Protein AF-A0A0F9DYA7-F1 (afdb_monomer_lite)

Radius of gyration: 13.66 Å; chains: 1; bounding box: 31×36×36 Å

Sequence (109 aa):
MTDLNQSTPERLEGFRVTLEAAQIEKLLRQGYGSHIETVRCKIKMGRKYANVDVGSSGKYMVELATSRIYGIKGYGVIHRSHYYGTLNTIGVYDWSGYTATPRKEAPTP

Structure (mmCIF, N/CA/C/O backbone):
data_AF-A0A0F9DYA7-F1
#
_entry.id   AF-A0A0F9DYA7-F1
#
loop_
_atom_site.group_PDB
_atom_site.id
_atom_site.type_symbol
_atom_site.label_atom_id
_atom_site.label_alt_id
_atom_site.label_comp_id
_atom_site.label_asym_id
_atom_site.label_entity_id
_atom_site.label_seq_id
_atom_site.pdbx_PDB_ins_code
_atom_site.Cartn_x
_atom_site.Cartn_y
_atom_site.Cartn_z
_atom_site.occupancy
_atom_site.B_iso_or_equiv
_atom_site.auth_seq_id
_atom_site.auth_comp_id
_atom_site.auth_asym_id
_atom_site.auth_atom_id
_atom_site.pdbx_PDB_model_num
ATOM 1 N N . MET A 1 1 ? 5.451 -22.390 5.661 1.00 37.97 1 MET A N 1
ATOM 2 C CA . MET A 1 1 ? 5.187 -22.438 7.113 1.00 37.97 1 MET A CA 1
ATOM 3 C C . MET A 1 1 ? 5.344 -21.010 7.610 1.00 37.97 1 MET A C 1
ATOM 5 O O . MET A 1 1 ? 6.464 -20.574 7.803 1.00 37.97 1 MET A O 1
ATOM 9 N N . THR A 1 2 ? 4.268 -20.220 7.604 1.00 47.44 2 THR A N 1
ATOM 10 C CA . THR A 1 2 ? 4.347 -18.780 7.904 1.00 47.44 2 THR A CA 1
ATOM 11 C C . THR A 1 2 ? 4.100 -18.593 9.390 1.00 47.44 2 THR A C 1
ATOM 13 O O . THR A 1 2 ? 3.007 -18.892 9.870 1.00 47.44 2 THR A O 1
ATOM 16 N N . ASP A 1 3 ? 5.128 -18.157 10.112 1.00 47.50 3 ASP A N 1
ATOM 17 C CA . ASP A 1 3 ? 5.099 -17.952 11.555 1.00 47.50 3 ASP A CA 1
ATOM 18 C C . ASP A 1 3 ? 3.933 -17.055 11.988 1.00 47.50 3 ASP A C 1
ATOM 20 O O . ASP A 1 3 ? 3.880 -15.852 11.720 1.00 47.50 3 ASP A O 1
ATOM 24 N N . LEU A 1 4 ? 3.000 -17.647 12.734 1.00 57.34 4 LEU A N 1
ATOM 25 C CA . LEU A 1 4 ? 1.863 -16.961 13.353 1.00 57.34 4 LEU A CA 1
ATOM 26 C C . LEU A 1 4 ? 2.287 -15.928 14.420 1.00 57.34 4 LEU A C 1
ATOM 28 O O . LEU A 1 4 ? 1.434 -15.198 14.921 1.00 57.34 4 LEU A O 1
ATOM 32 N N . ASN A 1 5 ? 3.586 -15.804 14.720 1.00 63.47 5 ASN A N 1
ATOM 33 C CA . ASN A 1 5 ? 4.111 -15.039 15.853 1.00 63.47 5 ASN A CA 1
ATOM 34 C C . ASN A 1 5 ? 4.779 -13.693 15.502 1.00 63.47 5 ASN A C 1
ATOM 36 O O . ASN A 1 5 ? 5.371 -13.065 16.373 1.00 63.47 5 ASN A O 1
ATOM 40 N N . GLN A 1 6 ? 4.699 -13.234 14.250 1.00 68.81 6 GLN A N 1
ATOM 41 C CA . GLN A 1 6 ? 5.259 -11.929 13.875 1.00 68.81 6 GLN A CA 1
ATOM 42 C C . GLN A 1 6 ? 4.451 -10.763 14.466 1.00 68.81 6 GLN A C 1
ATOM 44 O O . GLN A 1 6 ? 3.220 -10.806 14.554 1.00 68.81 6 GLN A O 1
ATOM 49 N N . SER A 1 7 ? 5.134 -9.689 14.845 1.00 85.44 7 SER A N 1
ATOM 50 C CA . SER A 1 7 ? 4.515 -8.447 15.309 1.00 85.44 7 SER A CA 1
ATOM 51 C C . SER A 1 7 ? 3.896 -7.651 14.145 1.00 85.44 7 SER A C 1
ATOM 53 O O . SER A 1 7 ? 4.252 -7.827 12.978 1.00 85.44 7 SER A O 1
ATOM 55 N N . THR A 1 8 ? 2.945 -6.750 14.429 1.00 87.19 8 THR A N 1
ATOM 56 C CA . THR A 1 8 ? 2.345 -5.879 13.394 1.00 87.19 8 THR A CA 1
ATOM 57 C C . THR A 1 8 ? 3.393 -5.064 12.613 1.00 87.19 8 THR A C 1
ATOM 59 O O . THR A 1 8 ? 3.273 -5.008 11.389 1.00 87.19 8 THR A O 1
ATOM 62 N N . PRO A 1 9 ? 4.427 -4.467 13.247 1.00 91.44 9 PRO A N 1
ATOM 63 C CA . PRO A 1 9 ? 5.502 -3.780 12.525 1.00 91.44 9 PRO A CA 1
ATOM 64 C C . PRO A 1 9 ? 6.274 -4.675 11.547 1.00 91.44 9 PRO A C 1
ATOM 66 O O . PRO A 1 9 ? 6.510 -4.264 10.416 1.00 91.44 9 PRO A O 1
ATOM 69 N N . GLU A 1 10 ? 6.614 -5.906 11.937 1.00 92.56 10 GLU A N 1
ATOM 70 C CA . GLU A 1 10 ? 7.336 -6.846 11.062 1.00 92.56 10 GLU A CA 1
ATOM 71 C C . GLU A 1 10 ? 6.506 -7.223 9.835 1.00 92.56 10 GLU A C 1
ATOM 73 O O . GLU A 1 10 ? 7.002 -7.214 8.710 1.00 92.56 10 GLU A O 1
ATOM 78 N N . ARG A 1 11 ? 5.210 -7.486 10.029 1.00 94.06 11 ARG A N 1
ATOM 79 C CA . ARG A 1 11 ? 4.299 -7.788 8.918 1.00 94.06 11 ARG A CA 1
ATOM 80 C C . ARG A 1 11 ? 4.096 -6.592 7.986 1.00 94.06 11 ARG A C 1
ATOM 82 O O . ARG A 1 11 ? 3.975 -6.773 6.776 1.00 94.06 11 ARG A O 1
ATOM 89 N N . LEU A 1 12 ? 4.049 -5.374 8.532 1.00 96.56 12 LEU A N 1
ATOM 90 C CA . LEU A 1 12 ? 3.995 -4.146 7.734 1.00 96.56 12 LEU A CA 1
ATOM 91 C C . LEU A 1 12 ? 5.250 -3.993 6.876 1.00 96.56 12 LEU A C 1
ATOM 93 O O . LEU A 1 12 ? 5.133 -3.673 5.694 1.00 96.56 12 LEU A O 1
ATOM 97 N N . GLU A 1 13 ? 6.425 -4.260 7.444 1.00 97.06 13 GLU A N 1
ATOM 98 C CA . GLU A 1 13 ? 7.679 -4.229 6.694 1.00 97.06 13 GLU A CA 1
ATOM 99 C C . GLU A 1 13 ? 7.708 -5.312 5.610 1.00 97.06 13 GLU A C 1
ATOM 101 O O . GLU A 1 13 ? 8.032 -5.019 4.460 1.00 97.06 13 GLU A O 1
ATOM 106 N N . GLY A 1 14 ? 7.254 -6.531 5.918 1.00 96.50 14 GLY A N 1
ATOM 107 C CA . GLY A 1 14 ? 7.097 -7.595 4.922 1.00 96.50 14 GLY A CA 1
ATOM 108 C C . GLY A 1 14 ? 6.183 -7.190 3.760 1.00 96.50 14 GLY A C 1
ATOM 109 O O . GLY A 1 14 ? 6.499 -7.440 2.592 1.00 96.50 14 GLY A O 1
ATOM 110 N N . PHE A 1 15 ? 5.081 -6.493 4.051 1.00 98.00 15 PHE A N 1
ATOM 111 C CA . PHE A 1 15 ? 4.211 -5.940 3.016 1.00 98.00 15 PHE A CA 1
ATOM 112 C C . PHE A 1 15 ? 4.902 -4.841 2.197 1.00 98.00 15 PHE A C 1
ATOM 114 O O . PHE A 1 15 ? 4.828 -4.873 0.969 1.00 98.00 15 PHE A O 1
ATOM 121 N N . ARG A 1 16 ? 5.614 -3.908 2.842 1.00 98.19 16 ARG A N 1
ATOM 122 C CA . ARG A 1 16 ? 6.366 -2.840 2.163 1.00 98.19 16 ARG A CA 1
ATOM 123 C C . ARG A 1 16 ? 7.409 -3.406 1.200 1.00 98.19 16 ARG A C 1
ATOM 125 O O . ARG A 1 16 ? 7.452 -2.975 0.051 1.00 98.19 16 ARG A O 1
ATOM 132 N N . VAL A 1 17 ? 8.204 -4.381 1.643 1.00 97.81 17 VAL A N 1
ATOM 133 C CA . VAL A 1 17 ? 9.218 -5.060 0.817 1.00 97.81 17 VAL A CA 1
ATOM 134 C C . VAL A 1 17 ? 8.567 -5.761 -0.374 1.00 97.81 17 VAL A C 1
ATOM 136 O O . VAL A 1 17 ? 9.008 -5.582 -1.506 1.00 97.81 17 VAL A O 1
ATOM 139 N N . THR A 1 18 ? 7.489 -6.515 -0.137 1.00 97.50 18 THR A N 1
ATOM 140 C CA . THR A 1 18 ? 6.759 -7.234 -1.196 1.00 97.50 18 THR A CA 1
ATOM 141 C C . THR A 1 18 ? 6.197 -6.273 -2.245 1.00 97.50 18 THR A C 1
ATOM 143 O O . THR A 1 18 ? 6.308 -6.520 -3.447 1.00 97.50 18 THR A O 1
ATOM 146 N N . LEU A 1 19 ? 5.605 -5.163 -1.797 1.00 97.81 19 LEU A N 1
ATOM 147 C CA . LEU A 1 19 ? 5.068 -4.127 -2.672 1.00 97.81 19 LEU A CA 1
ATOM 148 C C . LEU A 1 19 ? 6.177 -3.464 -3.497 1.00 97.81 19 LEU A C 1
ATOM 150 O O . LEU A 1 19 ? 6.028 -3.336 -4.710 1.00 97.81 19 LEU A O 1
ATOM 154 N N . GLU A 1 20 ? 7.283 -3.074 -2.861 1.00 98.12 20 GLU A N 1
ATOM 155 C CA . GLU A 1 20 ? 8.415 -2.437 -3.538 1.00 98.12 20 GLU A CA 1
ATOM 156 C C . GLU A 1 20 ? 9.018 -3.357 -4.600 1.00 98.12 20 GLU A C 1
ATOM 158 O O . GLU A 1 20 ? 9.184 -2.943 -5.746 1.00 98.12 20 GLU A O 1
ATOM 163 N N . ALA A 1 21 ? 9.271 -4.620 -4.251 1.00 97.56 21 ALA A N 1
ATOM 164 C CA . ALA A 1 21 ? 9.809 -5.609 -5.177 1.00 97.56 21 ALA A CA 1
ATOM 165 C C . ALA A 1 21 ? 8.911 -5.777 -6.412 1.00 97.56 21 ALA A C 1
ATOM 167 O O . ALA A 1 21 ? 9.407 -5.737 -7.536 1.00 97.56 21 ALA A O 1
ATOM 168 N N . ALA A 1 22 ? 7.591 -5.873 -6.225 1.00 97.00 22 ALA A N 1
ATOM 169 C CA . ALA A 1 22 ? 6.643 -5.997 -7.333 1.00 97.00 22 ALA A CA 1
ATOM 170 C C . ALA A 1 22 ? 6.624 -4.756 -8.248 1.00 97.00 22 ALA A C 1
ATOM 172 O O . ALA A 1 22 ? 6.470 -4.879 -9.465 1.00 97.00 22 ALA A O 1
ATOM 173 N N . GLN A 1 23 ? 6.779 -3.551 -7.686 1.00 96.94 23 GLN A N 1
ATOM 174 C CA . GLN A 1 23 ? 6.865 -2.316 -8.475 1.00 96.94 23 GLN A CA 1
ATOM 175 C C . GLN A 1 23 ? 8.182 -2.240 -9.260 1.00 96.94 23 GLN A C 1
ATOM 177 O O . GLN A 1 23 ? 8.171 -1.916 -10.449 1.00 96.94 23 GLN A O 1
ATOM 182 N N . ILE A 1 24 ? 9.304 -2.585 -8.622 1.00 97.12 24 ILE A N 1
ATOM 183 C CA . ILE A 1 24 ? 10.629 -2.630 -9.255 1.00 97.12 24 ILE A CA 1
ATOM 184 C C . ILE A 1 24 ? 10.646 -3.644 -10.397 1.00 97.12 24 ILE A C 1
ATOM 186 O O . ILE A 1 24 ? 11.058 -3.313 -11.508 1.00 97.12 24 ILE A O 1
ATOM 190 N N . GLU A 1 25 ? 10.162 -4.859 -10.149 1.00 96.38 25 GLU A N 1
ATOM 191 C CA . GLU A 1 25 ? 10.112 -5.924 -11.147 1.00 96.38 25 GLU A CA 1
ATOM 192 C C . GLU A 1 25 ? 9.326 -5.490 -12.388 1.00 96.38 25 GLU A C 1
ATOM 194 O O . GLU A 1 25 ? 9.769 -5.698 -13.518 1.00 96.38 25 GLU A O 1
ATOM 199 N N . LYS A 1 26 ? 8.184 -4.823 -12.195 1.00 95.44 26 LYS A N 1
ATOM 200 C CA . LYS A 1 26 ? 7.403 -4.278 -13.304 1.00 95.44 26 LYS A CA 1
ATOM 201 C C . LYS A 1 26 ? 8.174 -3.229 -14.099 1.00 95.44 26 LYS A C 1
ATOM 203 O O . LYS A 1 26 ? 8.172 -3.309 -15.326 1.00 95.44 26 LYS A O 1
ATOM 208 N N . LEU A 1 27 ? 8.827 -2.271 -13.438 1.00 95.62 27 LEU A N 1
ATOM 209 C CA . LEU A 1 27 ? 9.623 -1.257 -14.138 1.00 95.62 27 LEU A CA 1
ATOM 210 C C . LEU A 1 27 ? 10.753 -1.894 -14.947 1.00 95.62 27 LEU A C 1
ATOM 212 O O . LEU A 1 27 ? 10.953 -1.527 -16.103 1.00 95.62 27 LEU A O 1
ATOM 216 N N . LEU A 1 28 ? 11.447 -2.880 -14.374 1.00 96.69 28 LEU A N 1
ATOM 21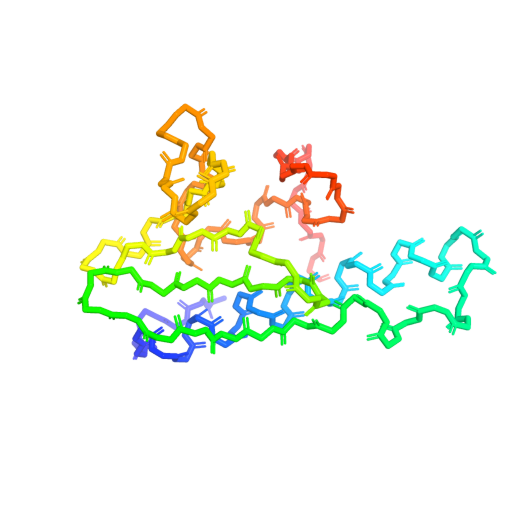7 C CA . LEU A 1 28 ? 12.500 -3.624 -15.063 1.00 96.69 28 LEU A CA 1
ATOM 218 C C . LEU A 1 28 ? 11.964 -4.356 -16.299 1.00 96.69 28 LEU A C 1
ATOM 220 O O . LEU A 1 28 ? 12.524 -4.201 -17.382 1.00 96.69 28 LEU A O 1
ATOM 224 N N . ARG A 1 29 ? 10.841 -5.079 -16.174 1.00 95.62 29 ARG A N 1
ATOM 225 C CA . ARG A 1 29 ? 10.181 -5.764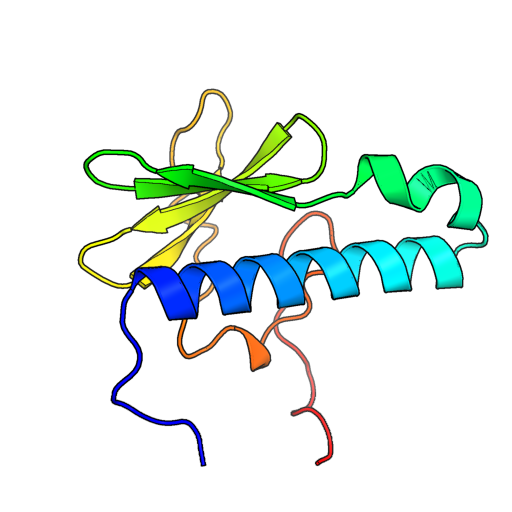 -17.304 1.00 95.62 29 ARG A CA 1
ATOM 226 C C . ARG A 1 29 ? 9.754 -4.805 -18.418 1.00 95.62 29 ARG A C 1
ATOM 228 O O . ARG A 1 29 ? 9.703 -5.200 -19.576 1.00 95.62 29 ARG A O 1
ATOM 235 N N . GLN A 1 30 ? 9.437 -3.560 -18.073 1.00 95.38 30 GLN A N 1
ATOM 236 C CA . GLN A 1 30 ? 9.035 -2.517 -19.018 1.00 95.38 30 GLN A CA 1
ATOM 237 C C . GLN A 1 30 ? 10.219 -1.713 -19.590 1.00 95.38 30 GLN A C 1
ATOM 239 O O . GLN A 1 30 ? 9.999 -0.808 -20.388 1.00 95.38 30 GLN A O 1
ATOM 244 N N . GLY A 1 31 ? 11.463 -2.014 -19.196 1.00 96.62 31 GLY A N 1
ATOM 245 C CA . GLY A 1 31 ? 12.654 -1.285 -19.648 1.00 96.62 31 GLY A CA 1
ATOM 246 C C . GLY A 1 31 ? 12.895 0.056 -18.940 1.00 96.62 31 GLY A C 1
ATOM 247 O O . GLY A 1 31 ? 13.769 0.814 -19.348 1.00 96.62 31 GLY A O 1
ATOM 248 N N . TYR A 1 32 ? 12.175 0.348 -17.852 1.00 96.06 32 TYR A N 1
ATOM 249 C CA . TYR A 1 32 ? 12.274 1.589 -17.068 1.00 96.06 32 TYR A CA 1
ATOM 250 C C . TYR A 1 32 ? 13.169 1.446 -15.827 1.00 96.06 32 TYR A C 1
ATOM 252 O O . TYR A 1 32 ? 12.894 2.032 -14.779 1.00 96.06 32 TYR A O 1
ATOM 260 N N . GLY A 1 33 ? 14.253 0.669 -15.911 1.00 93.81 33 GLY A N 1
ATOM 261 C CA . GLY A 1 33 ? 15.143 0.408 -14.768 1.00 93.81 33 GLY A CA 1
ATOM 262 C C . GLY A 1 33 ? 15.748 1.670 -14.135 1.00 93.81 33 GLY A C 1
ATOM 263 O O . GLY A 1 33 ? 15.955 1.716 -12.926 1.00 93.81 33 GLY A O 1
ATOM 264 N N . SER A 1 34 ? 15.941 2.739 -14.913 1.00 95.88 34 SER A N 1
ATOM 265 C CA . SER A 1 34 ? 16.392 4.047 -14.413 1.00 95.88 34 SER A CA 1
ATOM 266 C C . SER A 1 34 ? 15.401 4.730 -13.455 1.00 95.88 34 SER A C 1
ATOM 268 O O . SER A 1 34 ? 15.784 5.657 -12.747 1.00 95.88 34 SER A O 1
ATOM 270 N N . HIS A 1 35 ? 14.143 4.279 -13.396 1.00 93.50 35 HIS A N 1
ATOM 271 C CA . HIS A 1 35 ? 13.083 4.869 -12.573 1.00 93.50 35 HIS A CA 1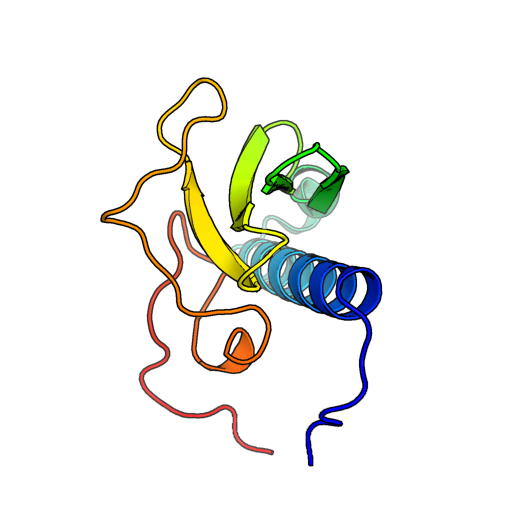
ATOM 272 C C . HIS A 1 35 ? 12.834 4.127 -11.251 1.00 93.50 35 HIS A C 1
ATOM 274 O O . HIS A 1 35 ? 11.897 4.479 -10.535 1.00 93.50 35 HIS A O 1
ATOM 280 N N . ILE A 1 36 ? 13.649 3.131 -10.889 1.00 95.38 36 ILE A N 1
ATOM 281 C CA . ILE A 1 36 ? 13.467 2.318 -9.669 1.00 95.38 36 ILE A CA 1
ATOM 282 C C . ILE A 1 36 ? 13.312 3.169 -8.402 1.00 95.38 36 ILE A C 1
ATOM 284 O O . ILE A 1 36 ? 12.446 2.897 -7.572 1.00 95.38 36 ILE A O 1
ATOM 288 N N . GLU A 1 37 ? 14.083 4.249 -8.274 1.00 94.06 37 GLU A N 1
ATOM 289 C CA . GLU A 1 37 ? 14.009 5.112 -7.090 1.00 94.06 37 GLU A CA 1
ATOM 290 C C . GLU A 1 37 ? 12.646 5.808 -6.931 1.00 94.06 37 GLU A C 1
ATOM 292 O O . GLU A 1 37 ? 12.243 6.156 -5.822 1.00 94.06 37 GLU A O 1
ATOM 297 N N . THR A 1 38 ? 11.875 5.948 -8.015 1.00 94.94 38 THR A N 1
ATOM 298 C CA . THR A 1 38 ? 10.542 6.571 -7.978 1.00 94.94 38 THR A CA 1
ATOM 299 C C . THR A 1 38 ? 9.470 5.682 -7.346 1.00 94.94 38 THR A C 1
ATOM 301 O O . THR A 1 38 ? 8.420 6.193 -6.962 1.00 94.94 38 THR A O 1
ATOM 304 N N . VAL A 1 39 ? 9.724 4.376 -7.198 1.00 95.94 39 VAL A N 1
ATOM 305 C CA . VAL A 1 39 ? 8.768 3.406 -6.632 1.00 95.94 39 VAL A CA 1
ATOM 306 C C . VAL A 1 39 ? 9.178 2.871 -5.260 1.00 95.94 39 VAL A C 1
ATOM 308 O O . VAL A 1 39 ? 8.555 1.940 -4.747 1.00 95.94 39 VAL A O 1
ATOM 311 N N . ARG A 1 40 ? 10.186 3.483 -4.625 1.00 96.69 40 ARG A N 1
ATOM 312 C CA . ARG A 1 40 ? 10.565 3.166 -3.241 1.00 96.69 40 ARG A CA 1
ATOM 313 C C . ARG A 1 40 ? 9.373 3.305 -2.310 1.00 96.69 40 ARG A C 1
ATOM 315 O O . ARG A 1 40 ? 8.660 4.309 -2.340 1.00 96.69 40 ARG A O 1
ATOM 322 N N . CYS A 1 41 ? 9.168 2.303 -1.472 1.00 97.81 41 CYS A N 1
ATOM 323 C CA . CYS A 1 41 ? 8.024 2.231 -0.585 1.00 97.81 41 CYS A CA 1
ATOM 324 C C . CYS A 1 41 ? 8.397 2.687 0.822 1.00 97.81 41 CYS A C 1
ATOM 326 O O . CYS A 1 41 ? 9.446 2.311 1.349 1.00 97.81 41 CYS A O 1
ATOM 328 N N 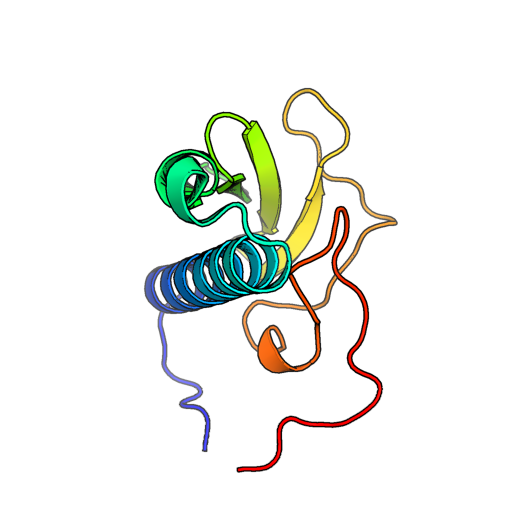. LYS A 1 42 ? 7.516 3.465 1.456 1.00 97.44 42 LYS A N 1
ATOM 329 C CA . LYS A 1 42 ? 7.704 3.981 2.822 1.00 97.44 42 LYS A CA 1
ATOM 330 C C . LYS A 1 42 ? 6.468 3.712 3.664 1.00 97.44 42 LYS A C 1
ATOM 332 O O . LYS A 1 42 ? 5.349 3.842 3.179 1.00 97.44 42 LYS A O 1
ATOM 337 N N . ILE A 1 43 ? 6.673 3.389 4.937 1.00 97.62 43 ILE A N 1
ATOM 338 C CA . ILE A 1 43 ? 5.586 3.255 5.908 1.00 97.62 43 ILE A CA 1
ATOM 339 C C . ILE A 1 43 ? 5.511 4.538 6.735 1.00 97.62 43 ILE A C 1
ATOM 341 O O . ILE A 1 43 ? 6.502 4.975 7.316 1.00 97.62 43 ILE A O 1
ATOM 345 N N . LYS A 1 44 ? 4.319 5.127 6.821 1.00 95.56 44 LYS A N 1
ATOM 346 C CA . LYS A 1 44 ? 3.997 6.229 7.730 1.00 95.56 44 LYS A CA 1
ATOM 347 C C . LYS A 1 44 ? 3.008 5.729 8.770 1.00 95.56 44 LYS A C 1
ATOM 349 O O . LYS A 1 44 ? 1.843 5.472 8.462 1.00 95.56 44 LYS A O 1
ATOM 354 N N . MET A 1 45 ? 3.480 5.583 10.003 1.00 96.19 45 MET A N 1
ATOM 355 C CA . MET A 1 45 ? 2.649 5.130 11.114 1.00 96.19 45 MET A CA 1
ATOM 356 C C . MET A 1 45 ? 1.687 6.235 11.551 1.00 96.19 45 MET A C 1
ATOM 358 O O . MET A 1 45 ? 2.089 7.372 11.785 1.00 96.19 45 MET A O 1
ATOM 362 N N . GLY A 1 46 ? 0.412 5.885 11.683 1.00 93.88 46 GLY A N 1
ATOM 363 C CA . GLY A 1 46 ? -0.614 6.717 12.299 1.00 93.88 46 GLY A CA 1
ATOM 364 C C . GLY A 1 46 ? -1.255 6.005 13.487 1.00 93.88 46 GLY A C 1
ATOM 365 O O . GLY A 1 46 ? -0.912 4.875 13.822 1.00 93.88 46 GLY A O 1
ATOM 366 N N . ARG A 1 47 ? -2.230 6.659 14.126 1.00 94.25 47 ARG A N 1
ATOM 367 C CA . ARG A 1 47 ? -2.896 6.111 15.321 1.00 94.25 47 ARG A CA 1
ATOM 368 C C . ARG A 1 47 ? -3.744 4.871 15.026 1.00 94.25 47 ARG A C 1
ATOM 370 O O . ARG A 1 47 ? -3.720 3.913 15.787 1.00 94.25 47 ARG A O 1
ATOM 377 N N . LYS A 1 48 ? -4.539 4.917 13.952 1.00 94.81 48 LYS A N 1
ATOM 378 C CA . LYS A 1 48 ? -5.451 3.827 13.558 1.00 94.81 48 LYS A CA 1
ATOM 379 C C . LYS A 1 48 ? -4.950 3.054 12.339 1.00 94.81 48 LYS A C 1
ATOM 381 O O . LYS A 1 48 ? -5.169 1.848 12.239 1.00 94.81 48 LYS A O 1
ATOM 386 N N . TYR A 1 49 ? -4.297 3.757 11.422 1.00 96.31 49 TYR A N 1
ATOM 387 C CA . TYR A 1 49 ? -3.828 3.200 10.165 1.00 96.31 49 TYR A CA 1
ATOM 388 C C . TYR A 1 49 ? -2.343 3.486 9.982 1.00 96.31 49 TYR A C 1
ATOM 390 O O . TYR A 1 49 ? -1.878 4.564 10.351 1.00 96.31 49 TYR A O 1
ATOM 398 N N . ALA A 1 50 ? -1.631 2.546 9.370 1.00 97.06 50 ALA A N 1
ATOM 399 C CA . ALA A 1 50 ? -0.352 2.806 8.728 1.00 97.06 50 ALA A CA 1
ATOM 400 C C . ALA A 1 50 ? -0.594 3.079 7.241 1.00 97.06 50 ALA A C 1
ATOM 402 O O . ALA A 1 50 ? -1.318 2.330 6.584 1.00 97.06 50 ALA A O 1
ATOM 403 N N . ASN A 1 51 ? -0.006 4.146 6.713 1.00 96.75 51 ASN A N 1
ATOM 404 C CA . ASN A 1 51 ? -0.002 4.419 5.281 1.00 96.75 51 ASN A CA 1
ATOM 405 C C . ASN A 1 51 ? 1.254 3.799 4.655 1.00 96.75 51 ASN A C 1
ATOM 407 O O . ASN A 1 51 ? 2.350 3.958 5.191 1.00 96.75 51 ASN A O 1
ATOM 411 N N . VAL A 1 52 ? 1.080 3.085 3.548 1.00 97.00 52 VAL A N 1
ATOM 412 C CA . VAL A 1 52 ? 2.152 2.496 2.749 1.00 97.00 52 VAL A CA 1
ATOM 413 C C . VAL A 1 52 ? 2.206 3.265 1.434 1.00 97.00 52 VAL A C 1
ATOM 415 O O . VAL A 1 52 ? 1.358 3.107 0.546 1.00 97.00 52 VAL A O 1
ATOM 418 N N . ASP A 1 53 ? 3.194 4.145 1.356 1.00 96.06 53 ASP A N 1
ATOM 419 C CA . ASP A 1 53 ? 3.449 4.998 0.207 1.00 96.06 53 ASP A CA 1
ATOM 420 C C . ASP A 1 53 ? 4.261 4.239 -0.847 1.00 96.06 53 ASP A C 1
ATOM 422 O O . ASP A 1 53 ? 5.109 3.417 -0.500 1.00 96.06 53 ASP A O 1
ATOM 426 N N . VAL A 1 54 ? 4.044 4.571 -2.120 1.00 96.06 54 VAL A N 1
ATOM 427 C CA . VAL A 1 54 ? 4.928 4.230 -3.243 1.00 96.06 54 VAL A CA 1
ATOM 428 C C . VAL A 1 54 ? 5.437 5.539 -3.837 1.00 96.06 54 VAL A C 1
ATOM 430 O O . VAL A 1 54 ? 4.648 6.406 -4.227 1.00 96.06 54 VAL A O 1
ATOM 433 N N . GLY A 1 55 ? 6.756 5.709 -3.862 1.00 94.00 55 GLY A N 1
ATOM 434 C CA . GLY A 1 55 ? 7.386 6.979 -4.194 1.00 94.00 55 GLY A CA 1
ATOM 435 C C . GLY A 1 55 ? 7.020 8.063 -3.181 1.00 94.00 55 GLY A C 1
ATOM 436 O O . GLY A 1 55 ? 7.300 7.954 -1.986 1.00 94.00 55 GLY A O 1
ATOM 437 N N . SER A 1 56 ? 6.386 9.130 -3.664 1.00 90.94 56 SER A N 1
ATOM 438 C CA . SER A 1 56 ? 5.923 10.257 -2.844 1.00 90.94 56 SER A CA 1
ATOM 439 C C . SER A 1 56 ? 4.446 10.175 -2.443 1.00 90.94 56 SER A C 1
ATOM 441 O O . SER A 1 56 ? 3.977 11.034 -1.696 1.00 90.94 56 SER A O 1
ATOM 443 N N . SER A 1 57 ? 3.702 9.177 -2.932 1.00 89.50 57 SER A N 1
ATOM 444 C CA . SER A 1 57 ? 2.240 9.125 -2.821 1.00 89.50 57 SER A CA 1
ATOM 445 C C . SER A 1 57 ? 1.757 7.933 -2.001 1.00 89.50 57 SER A C 1
ATOM 447 O O . SER A 1 57 ? 2.267 6.824 -2.140 1.00 89.50 57 SER A O 1
ATOM 449 N N . GLY A 1 58 ? 0.716 8.148 -1.193 1.00 92.06 58 GLY A N 1
ATOM 450 C CA . GLY A 1 58 ? 0.020 7.069 -0.491 1.00 92.06 58 GLY A CA 1
ATOM 451 C C . GLY A 1 58 ? -0.688 6.140 -1.466 1.00 92.06 58 GLY A C 1
ATOM 452 O O . GLY A 1 58 ? -1.460 6.604 -2.306 1.00 92.06 58 GLY A O 1
ATOM 453 N N . LYS A 1 59 ? -0.451 4.830 -1.337 1.00 95.19 59 LYS A N 1
ATOM 454 C CA . LYS A 1 59 ? -1.074 3.812 -2.197 1.00 95.19 59 LYS A CA 1
ATOM 455 C C . LYS A 1 59 ? -2.032 2.912 -1.422 1.00 95.19 59 LYS A C 1
ATOM 457 O O . LYS A 1 59 ? -3.150 2.673 -1.881 1.00 95.19 59 LYS A O 1
ATOM 462 N N . TYR A 1 60 ? -1.623 2.458 -0.237 1.00 97.44 60 TYR A N 1
ATOM 463 C CA . TYR A 1 60 ? -2.425 1.573 0.606 1.00 97.44 60 TYR A CA 1
ATOM 464 C C . TYR A 1 60 ? -2.460 2.039 2.057 1.00 97.44 60 TYR A C 1
ATOM 466 O O . TYR A 1 60 ? -1.507 2.619 2.565 1.00 97.44 60 TYR A O 1
ATOM 474 N N . MET A 1 61 ? -3.552 1.728 2.747 1.00 97.31 61 MET A N 1
ATOM 475 C CA . MET A 1 61 ? -3.681 1.902 4.187 1.00 97.31 61 MET A CA 1
ATOM 476 C C . MET A 1 61 ? -3.932 0.570 4.870 1.00 97.31 61 MET A C 1
ATOM 478 O O . MET A 1 61 ? -4.770 -0.218 4.434 1.00 97.31 61 MET A O 1
ATOM 482 N N . VAL A 1 62 ? -3.239 0.356 5.982 1.00 97.81 62 VAL A N 1
ATOM 483 C CA . VAL A 1 62 ? -3.359 -0.843 6.802 1.00 97.81 62 VAL A CA 1
ATOM 484 C C . VAL A 1 62 ? -3.977 -0.477 8.141 1.00 97.81 62 VAL A C 1
ATOM 486 O O . VAL A 1 62 ? -3.428 0.344 8.871 1.00 97.81 62 VAL A O 1
ATOM 489 N N . GLU A 1 63 ? -5.122 -1.068 8.476 1.00 97.12 63 GLU A N 1
ATOM 490 C CA . GLU A 1 63 ? -5.748 -0.897 9.791 1.00 97.12 63 GLU A CA 1
ATOM 491 C C . GLU A 1 63 ? -4.958 -1.671 10.846 1.00 97.12 63 GLU A C 1
ATOM 493 O O . GLU A 1 63 ? -4.912 -2.897 10.810 1.00 97.12 63 GLU A O 1
ATOM 498 N N . LEU A 1 64 ? -4.354 -0.970 11.806 1.00 96.31 64 LEU A N 1
ATOM 499 C CA . LEU A 1 64 ? -3.403 -1.568 12.751 1.00 96.31 64 LEU A CA 1
ATOM 500 C C . LEU A 1 64 ? -4.036 -2.638 13.649 1.00 96.31 64 LEU A C 1
ATOM 502 O O . LEU A 1 64 ? -3.399 -3.640 13.955 1.00 96.31 64 LEU A O 1
ATOM 506 N N . ALA A 1 65 ? -5.299 -2.445 14.034 1.00 94.81 65 ALA A N 1
ATOM 507 C CA . ALA A 1 65 ? -6.015 -3.365 14.916 1.00 94.81 65 ALA A CA 1
ATOM 508 C C . ALA A 1 65 ? -6.376 -4.699 14.241 1.00 94.81 65 ALA A C 1
ATOM 510 O O . ALA A 1 65 ? -6.486 -5.717 14.913 1.00 94.81 65 ALA A O 1
ATOM 511 N N . THR A 1 66 ? -6.587 -4.700 12.922 1.00 95.19 66 THR A N 1
ATOM 512 C CA . THR A 1 66 ? -7.106 -5.868 12.183 1.00 95.19 66 THR A CA 1
ATOM 513 C C . THR A 1 66 ? -6.151 -6.368 11.104 1.00 95.19 66 THR A C 1
ATOM 515 O O . THR A 1 66 ? -6.420 -7.378 10.457 1.00 95.19 66 THR A O 1
ATOM 518 N N . SER A 1 67 ? -5.049 -5.650 10.873 1.00 96.62 67 SER A N 1
ATOM 519 C CA . SER A 1 67 ? -4.110 -5.863 9.769 1.00 96.62 67 SER A CA 1
ATOM 520 C C . SER A 1 67 ? -4.757 -5.849 8.380 1.00 96.62 67 SER A C 1
ATOM 522 O O . SER A 1 67 ? -4.175 -6.374 7.435 1.00 96.62 67 SER A O 1
ATOM 524 N N . ARG A 1 68 ? -5.958 -5.274 8.232 1.00 97.56 68 ARG A N 1
ATOM 525 C CA . ARG A 1 68 ? -6.679 -5.200 6.953 1.00 97.56 68 ARG A CA 1
ATOM 526 C C . ARG A 1 68 ? -6.059 -4.163 6.030 1.00 97.56 68 ARG A C 1
ATOM 528 O O . ARG A 1 68 ? -5.791 -3.046 6.465 1.00 97.56 68 ARG A O 1
ATOM 535 N N . ILE A 1 69 ? -5.901 -4.525 4.761 1.00 98.25 69 ILE A N 1
ATOM 536 C CA . ILE A 1 69 ? -5.301 -3.678 3.728 1.00 98.25 69 ILE A CA 1
ATOM 537 C C . ILE A 1 69 ?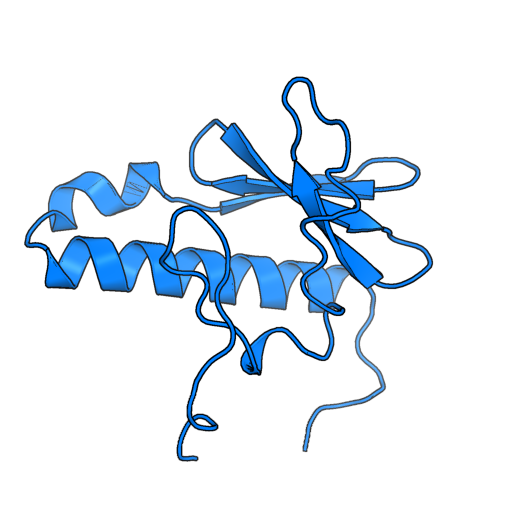 -6.412 -3.080 2.866 1.00 98.25 69 ILE A C 1
ATOM 539 O O . ILE A 1 69 ? -7.259 -3.800 2.334 1.00 98.25 69 ILE A O 1
ATOM 543 N N . TYR A 1 70 ? -6.383 -1.761 2.704 1.00 98.12 70 TYR A N 1
ATOM 544 C CA . TYR A 1 70 ? -7.306 -1.009 1.864 1.00 98.12 70 TYR A CA 1
ATOM 545 C C . TYR A 1 70 ? -6.545 -0.129 0.872 1.00 98.12 70 TYR A C 1
ATOM 547 O O . TYR A 1 70 ? -5.448 0.345 1.160 1.00 98.12 70 TYR A O 1
ATOM 555 N N . GLY A 1 71 ? -7.149 0.148 -0.281 1.00 96.88 71 GLY A N 1
ATOM 556 C CA . GLY A 1 71 ? -6.722 1.251 -1.145 1.00 96.88 71 GLY A CA 1
ATOM 557 C C . GLY A 1 71 ? -7.025 2.614 -0.516 1.00 96.88 71 GLY A C 1
ATOM 558 O O . GLY A 1 71 ? -7.720 2.702 0.499 1.00 96.88 71 GLY A O 1
ATOM 559 N N . ILE A 1 72 ? -6.547 3.688 -1.143 1.00 94.00 72 ILE A N 1
ATOM 560 C CA . ILE A 1 72 ? -6.755 5.068 -0.684 1.00 94.00 72 ILE A CA 1
ATOM 561 C C . ILE A 1 72 ? -7.651 5.819 -1.685 1.00 94.00 72 ILE A C 1
ATOM 563 O O . ILE A 1 72 ? -7.333 5.913 -2.867 1.00 94.00 72 ILE A O 1
ATOM 567 N N . LYS A 1 73 ? -8.785 6.354 -1.209 1.00 85.75 73 LYS A N 1
ATOM 568 C CA . LYS A 1 73 ? -9.477 7.502 -1.827 1.00 85.75 73 LYS A CA 1
ATOM 569 C C . LYS A 1 73 ? -8.628 8.713 -1.446 1.00 85.75 73 LYS A C 1
ATOM 571 O O . LYS A 1 73 ? -8.193 8.754 -0.303 1.00 85.75 73 LYS A O 1
ATOM 576 N N . GLY A 1 74 ? -8.334 9.649 -2.346 1.00 77.00 74 GLY A N 1
ATOM 577 C CA . GLY A 1 74 ? -7.398 10.758 -2.079 1.00 77.00 74 GLY A CA 1
ATOM 578 C C . GLY A 1 74 ? -7.529 11.436 -0.696 1.00 77.00 74 GLY A C 1
ATOM 579 O O . GLY A 1 74 ? -8.555 11.332 -0.026 1.00 77.00 74 GLY A O 1
ATOM 580 N N . TYR A 1 75 ? -6.478 12.147 -0.270 1.00 80.81 75 TYR A N 1
ATOM 581 C CA . TYR A 1 75 ? -6.373 12.791 1.058 1.00 80.81 75 TYR A CA 1
ATOM 582 C C . TYR A 1 75 ? -6.234 11.827 2.251 1.00 80.81 75 TYR A C 1
ATOM 584 O O . TYR A 1 75 ? -6.534 12.184 3.386 1.00 80.81 75 TYR A O 1
ATOM 592 N N . GLY A 1 76 ? -5.748 10.604 2.017 1.00 82.31 76 GLY A N 1
ATOM 593 C CA . GLY A 1 76 ? -5.451 9.658 3.098 1.00 82.31 76 GLY A CA 1
ATOM 594 C C . GLY A 1 76 ? -6.694 9.019 3.721 1.00 82.31 76 GLY A C 1
ATOM 595 O O . GLY A 1 76 ? -6.688 8.684 4.903 1.00 82.31 76 GLY A O 1
ATOM 596 N N . VAL A 1 77 ? -7.766 8.842 2.944 1.00 91.75 77 VAL A N 1
ATOM 597 C CA . VAL A 1 77 ? -8.984 8.156 3.393 1.00 91.75 77 VAL A CA 1
ATOM 598 C C . VAL A 1 77 ? -9.035 6.752 2.797 1.00 91.75 77 VAL A C 1
ATOM 600 O O . VAL A 1 77 ? -8.800 6.557 1.607 1.00 91.75 77 VAL A O 1
ATOM 603 N N . ILE A 1 78 ? -9.389 5.746 3.599 1.00 95.44 78 ILE A N 1
ATOM 604 C CA . ILE A 1 78 ? -9.509 4.374 3.094 1.00 95.44 78 ILE A CA 1
ATOM 605 C C . ILE A 1 78 ? -10.614 4.243 2.035 1.00 95.44 78 ILE A C 1
ATOM 607 O O . ILE A 1 78 ? -11.728 4.759 2.171 1.00 95.44 78 ILE A O 1
ATOM 611 N N . HIS A 1 79 ? -10.338 3.462 1.000 1.00 95.25 79 HIS A N 1
ATOM 612 C CA . HIS A 1 79 ? -11.322 3.019 0.028 1.00 95.25 79 HIS A CA 1
ATOM 613 C C . HIS A 1 79 ? -11.870 1.649 0.441 1.00 95.25 79 HIS A C 1
ATOM 615 O O . HIS A 1 79 ? -11.318 0.620 0.068 1.00 95.25 79 HIS A O 1
ATOM 621 N N . ARG A 1 80 ? -12.983 1.607 1.188 1.00 93.38 80 ARG A N 1
ATOM 622 C CA . ARG A 1 80 ? -13.539 0.341 1.719 1.00 93.38 80 ARG A CA 1
ATOM 623 C C . ARG A 1 80 ? -13.835 -0.719 0.650 1.00 93.38 80 ARG A C 1
ATOM 625 O O . ARG A 1 80 ? -13.603 -1.890 0.912 1.00 93.38 80 ARG A O 1
ATOM 632 N N . SER A 1 81 ? -14.286 -0.324 -0.545 1.00 93.69 81 SER A N 1
ATOM 633 C CA . SER A 1 81 ? -14.523 -1.275 -1.647 1.00 93.69 81 SER A CA 1
ATOM 634 C C . SER A 1 81 ? -13.234 -1.793 -2.299 1.00 93.69 81 SER A C 1
ATOM 636 O O . SER A 1 81 ? -13.290 -2.730 -3.079 1.00 93.69 81 SER A O 1
ATOM 638 N N . HIS A 1 82 ? -12.079 -1.189 -2.004 1.00 94.81 82 HIS A N 1
ATOM 639 C CA . HIS A 1 82 ? -10.763 -1.659 -2.445 1.00 94.81 82 HIS A CA 1
ATOM 640 C C . HIS A 1 82 ? -10.095 -2.354 -1.261 1.00 94.81 82 HIS A C 1
ATOM 642 O O . HIS A 1 82 ? -9.113 -1.862 -0.708 1.00 94.81 82 HIS A O 1
ATOM 648 N N . TYR A 1 83 ? -10.710 -3.443 -0.814 1.00 96.56 83 TYR A N 1
ATOM 649 C CA . TYR A 1 83 ? -10.199 -4.288 0.255 1.00 96.56 83 TYR A CA 1
ATOM 650 C C . TYR A 1 83 ? -9.348 -5.412 -0.340 1.00 96.56 83 TYR A C 1
ATOM 652 O O . TYR A 1 83 ? -9.786 -6.078 -1.274 1.00 96.56 83 TYR A O 1
ATOM 660 N N . TYR A 1 84 ? -8.156 -5.629 0.216 1.00 96.81 84 TYR A N 1
ATOM 661 C CA . TYR A 1 84 ? -7.156 -6.556 -0.331 1.00 96.81 84 TYR A CA 1
ATOM 662 C C . TYR A 1 84 ? -6.690 -7.593 0.699 1.00 96.81 84 TYR A C 1
ATOM 664 O O . TYR A 1 84 ? -5.527 -7.988 0.732 1.00 96.81 84 TYR A O 1
ATOM 672 N N . GLY A 1 85 ? -7.590 -8.025 1.584 1.00 95.56 85 GLY A N 1
ATOM 673 C CA . GLY A 1 85 ? -7.259 -9.007 2.615 1.00 95.56 85 GLY A CA 1
ATOM 674 C C . GLY A 1 85 ? -6.523 -8.397 3.810 1.00 95.56 85 GLY A C 1
ATOM 675 O O . GLY A 1 85 ? -6.829 -7.290 4.262 1.00 95.56 85 GLY A O 1
ATOM 676 N N . THR A 1 86 ? -5.585 -9.150 4.377 1.00 96.88 86 THR A N 1
ATOM 677 C CA . THR A 1 86 ? -4.786 -8.742 5.537 1.00 96.88 86 THR A CA 1
ATOM 678 C C . THR A 1 86 ? -3.293 -8.872 5.260 1.00 96.88 86 THR A C 1
ATOM 680 O O . THR A 1 86 ? -2.885 -9.446 4.251 1.00 96.88 86 THR A O 1
ATOM 683 N N . LEU A 1 87 ? -2.456 -8.393 6.183 1.00 96.31 87 LEU A N 1
ATOM 684 C CA . LEU A 1 87 ? -1.005 -8.594 6.106 1.00 96.31 87 LEU A CA 1
ATOM 685 C C . LEU A 1 87 ? -0.593 -10.079 6.013 1.00 96.31 87 LEU A C 1
ATOM 687 O O . LEU A 1 87 ? 0.462 -10.378 5.467 1.00 96.31 87 LEU A O 1
ATOM 691 N N . ASN A 1 88 ? -1.433 -11.018 6.464 1.00 94.12 88 ASN A N 1
ATOM 692 C CA . ASN A 1 88 ? -1.162 -12.457 6.347 1.00 94.12 88 ASN A CA 1
ATOM 693 C C . ASN A 1 88 ? -1.477 -13.023 4.954 1.00 94.12 88 ASN A C 1
ATOM 695 O O . ASN A 1 88 ? -1.061 -14.131 4.631 1.00 94.12 88 ASN A O 1
ATOM 699 N N . THR A 1 89 ? -2.223 -12.289 4.128 1.00 94.38 89 THR A N 1
ATOM 700 C CA . THR A 1 89 ? -2.655 -12.743 2.800 1.00 94.38 89 THR A CA 1
ATOM 701 C C . THR A 1 89 ? -1.935 -12.007 1.677 1.00 94.38 89 THR A C 1
ATOM 703 O O . THR A 1 89 ? -2.359 -12.090 0.533 1.00 94.38 89 THR A O 1
ATOM 706 N N . ILE A 1 90 ? -0.851 -11.276 1.952 1.00 95.62 90 ILE A N 1
ATOM 707 C CA . ILE A 1 90 ? -0.187 -10.462 0.920 1.00 95.62 90 ILE A CA 1
ATOM 708 C C . ILE A 1 90 ? 0.333 -11.293 -0.260 1.00 95.62 90 ILE A C 1
ATOM 710 O O . ILE A 1 90 ? 0.351 -10.806 -1.385 1.00 95.62 90 ILE A O 1
ATOM 714 N N . GLY A 1 91 ? 0.675 -12.566 -0.041 1.00 93.38 91 GLY A N 1
ATOM 715 C CA . GLY A 1 91 ? 1.146 -13.467 -1.096 1.00 93.38 91 GLY A CA 1
ATOM 716 C C . GLY A 1 91 ? 0.086 -13.858 -2.134 1.00 93.38 91 GLY A C 1
ATOM 717 O O . GLY A 1 91 ? 0.450 -14.331 -3.207 1.00 93.38 91 GLY A O 1
ATOM 718 N N . VAL A 1 92 ? -1.209 -13.645 -1.860 1.00 94.06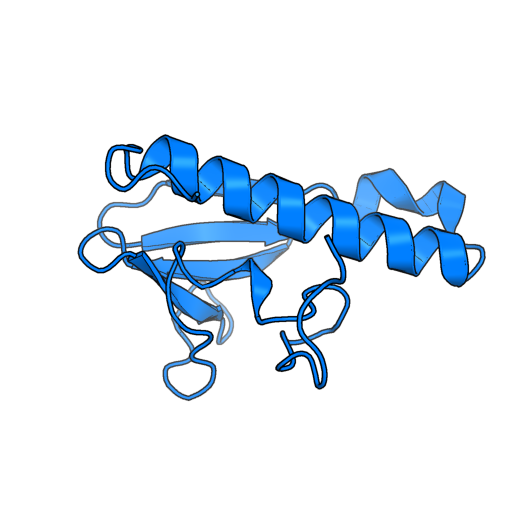 92 VAL A N 1
ATOM 719 C CA . VAL A 1 92 ? -2.291 -14.027 -2.793 1.00 94.06 92 VAL A CA 1
ATOM 720 C C . VAL A 1 92 ? -2.612 -12.939 -3.822 1.00 94.06 92 VAL A C 1
ATOM 722 O O . VAL A 1 92 ? -3.444 -13.150 -4.701 1.00 94.06 92 VAL A O 1
ATOM 725 N N . TYR A 1 93 ? -1.955 -11.780 -3.735 1.00 95.44 93 TYR A N 1
ATOM 726 C CA . TYR A 1 93 ? -2.157 -10.651 -4.640 1.00 95.44 93 TYR A CA 1
ATOM 727 C C . TYR A 1 93 ? -0.905 -10.367 -5.477 1.00 95.44 93 TYR A C 1
ATOM 729 O O . TYR A 1 93 ? 0.236 -10.575 -5.051 1.00 95.44 93 TYR A O 1
ATOM 737 N N . ASP A 1 94 ? -1.123 -9.894 -6.699 1.00 95.31 94 ASP A N 1
ATOM 738 C CA . ASP A 1 94 ? -0.134 -9.150 -7.466 1.00 95.31 94 ASP A CA 1
ATOM 739 C C . ASP A 1 94 ? -0.256 -7.663 -7.112 1.00 95.31 94 ASP A C 1
ATOM 741 O O . ASP A 1 94 ? -1.322 -7.053 -7.243 1.00 95.31 94 ASP A O 1
ATOM 745 N N . TRP A 1 95 ? 0.858 -7.094 -6.655 1.00 96.94 95 TRP A N 1
ATOM 746 C CA . TRP A 1 95 ? 0.974 -5.719 -6.182 1.00 96.94 95 TRP A CA 1
ATOM 747 C C . TRP A 1 95 ? 1.611 -4.772 -7.203 1.00 96.94 95 TRP A C 1
ATOM 749 O O . TRP A 1 95 ? 1.758 -3.587 -6.907 1.00 96.94 95 TRP A O 1
ATOM 759 N N . SER A 1 96 ? 1.985 -5.258 -8.390 1.00 95.06 96 SER A N 1
ATOM 760 C CA . SER A 1 96 ? 2.665 -4.480 -9.436 1.00 95.06 96 SER A CA 1
ATOM 761 C C . SER A 1 96 ? 1.752 -3.445 -10.123 1.00 95.06 96 SER A C 1
ATOM 763 O O . SER A 1 96 ? 2.204 -2.451 -10.703 1.00 95.06 96 SER A O 1
ATOM 765 N N . GLY A 1 97 ? 0.437 -3.653 -10.052 1.00 92.25 97 GLY A N 1
ATOM 766 C CA . GLY A 1 97 ? -0.579 -2.834 -10.706 1.00 92.25 97 GLY A CA 1
ATOM 767 C C . GLY A 1 97 ? -0.813 -1.447 -10.092 1.00 92.25 97 GLY A C 1
ATOM 768 O O . GLY A 1 97 ? -0.214 -1.029 -9.094 1.00 92.25 97 GLY A O 1
ATOM 769 N N . TYR A 1 98 ? -1.744 -0.711 -10.706 1.00 90.56 98 TYR A N 1
ATOM 770 C CA . TYR A 1 98 ? -2.292 0.507 -10.102 1.00 90.56 98 TYR A CA 1
ATOM 771 C C . TYR A 1 98 ? -3.058 0.170 -8.813 1.00 90.56 98 TYR A C 1
ATOM 773 O O . TYR A 1 98 ? -2.806 0.771 -7.768 1.00 90.56 98 TYR A O 1
ATOM 781 N N . THR A 1 99 ? -3.891 -0.868 -8.877 1.00 93.12 99 THR A N 1
ATOM 782 C CA . THR A 1 99 ? -4.507 -1.567 -7.745 1.00 93.12 99 THR A CA 1
ATOM 783 C C . THR A 1 99 ? -3.960 -2.987 -7.650 1.00 93.12 99 THR A C 1
ATOM 785 O O . THR A 1 99 ? -3.473 -3.530 -8.644 1.00 93.12 99 THR A O 1
ATOM 788 N N . ALA A 1 100 ? -4.060 -3.598 -6.471 1.00 95.44 100 ALA A N 1
ATOM 789 C CA . ALA A 1 100 ? -3.733 -5.006 -6.315 1.00 95.44 100 ALA A CA 1
ATOM 790 C C . ALA A 1 100 ? -4.768 -5.872 -7.042 1.00 95.44 100 ALA A C 1
ATOM 792 O O . ALA A 1 100 ? -5.958 -5.546 -7.060 1.00 95.44 100 ALA A O 1
ATOM 793 N N . THR A 1 101 ? -4.319 -6.977 -7.628 1.00 95.56 101 THR A N 1
ATOM 794 C CA . THR A 1 101 ? -5.200 -7.950 -8.289 1.00 95.56 101 THR A CA 1
ATOM 795 C C . THR A 1 101 ? -4.972 -9.336 -7.694 1.00 95.56 101 THR A C 1
ATOM 797 O O . THR A 1 101 ? -3.831 -9.657 -7.362 1.00 95.56 101 THR A O 1
ATOM 800 N N . PRO A 1 102 ? -6.015 -10.160 -7.491 1.00 93.50 102 PRO A N 1
ATOM 801 C CA . PRO A 1 102 ? -5.820 -11.530 -7.028 1.00 93.50 102 PRO A CA 1
ATOM 802 C C . PRO A 1 102 ? -4.942 -12.303 -8.015 1.00 93.50 102 PRO A C 1
ATOM 804 O O . PRO A 1 102 ? -5.178 -12.252 -9.225 1.00 93.50 102 PRO A O 1
ATOM 807 N N . ARG A 1 103 ? -3.938 -13.031 -7.517 1.00 89.50 103 ARG A N 1
ATOM 808 C CA . ARG A 1 103 ? -3.169 -13.950 -8.362 1.00 89.50 103 ARG A CA 1
ATOM 809 C C . ARG A 1 103 ? -4.087 -15.085 -8.806 1.00 89.50 103 ARG A C 1
ATOM 811 O O . ARG A 1 103 ? -4.847 -15.620 -8.003 1.00 89.50 103 ARG A O 1
ATOM 818 N N . LYS A 1 104 ? -4.010 -15.457 -10.085 1.00 78.00 104 LYS A N 1
ATOM 819 C CA . LYS A 1 104 ? -4.750 -16.610 -10.620 1.00 78.00 104 LYS A CA 1
ATOM 820 C C . LYS A 1 104 ? -4.178 -17.947 -10.135 1.00 78.00 104 LYS A C 1
ATOM 822 O O . LYS A 1 104 ? -4.915 -18.921 -10.074 1.00 78.00 104 LYS A O 1
ATOM 827 N N . GLU A 1 105 ? -2.900 -17.974 -9.754 1.00 63.47 105 GLU A N 1
ATOM 828 C CA . GLU A 1 105 ? -2.173 -19.165 -9.306 1.00 63.47 105 GLU A CA 1
ATOM 829 C C . GLU A 1 105 ? -1.311 -18.826 -8.078 1.00 63.47 105 GLU A C 1
ATOM 831 O O . GLU A 1 105 ? -0.780 -17.714 -7.963 1.00 63.47 105 GLU A O 1
ATOM 836 N N . ALA A 1 106 ? -1.201 -19.768 -7.135 1.00 51.66 106 ALA A N 1
ATOM 837 C CA . ALA A 1 106 ? -0.303 -19.629 -5.992 1.00 51.66 106 ALA A CA 1
ATOM 838 C C . ALA A 1 106 ? 1.153 -19.577 -6.491 1.00 51.66 106 ALA A C 1
ATOM 840 O O . ALA A 1 106 ? 1.477 -20.291 -7.440 1.00 51.66 106 ALA A O 1
ATOM 841 N N . PRO A 1 107 ? 2.038 -18.755 -5.895 1.00 50.31 107 PRO A N 1
ATOM 842 C CA . PRO A 1 107 ? 3.450 -18.791 -6.256 1.00 50.31 107 PRO A CA 1
ATOM 843 C C . PRO A 1 107 ? 3.987 -20.214 -6.044 1.00 50.31 107 PRO A C 1
ATOM 845 O O . PRO A 1 107 ? 3.868 -20.757 -4.945 1.00 50.31 107 PRO A O 1
ATOM 848 N N . THR A 1 108 ? 4.520 -20.821 -7.107 1.00 45.06 108 THR A N 1
ATOM 849 C CA . THR A 1 108 ? 5.230 -22.104 -7.047 1.00 45.06 108 THR A CA 1
ATOM 850 C C . THR A 1 108 ? 6.387 -21.978 -6.043 1.00 45.06 108 THR A C 1
ATOM 852 O O . THR A 1 108 ? 7.076 -20.954 -6.095 1.00 45.06 108 THR A O 1
ATOM 855 N N . PRO A 1 109 ? 6.551 -22.936 -5.107 1.00 44.06 109 PRO A N 1
ATOM 856 C CA . PRO A 1 109 ? 7.565 -22.877 -4.051 1.00 44.06 109 PRO A CA 1
ATOM 857 C C . PRO A 1 109 ? 9.002 -22.862 -4.578 1.00 44.06 109 PRO A C 1
ATOM 859 O O . PRO A 1 109 ? 9.245 -23.435 -5.665 1.00 44.06 109 PRO A O 1
#

Organism: NCBI:txid412755

Foldseek 3Di:
DDDPPDALVVLVVVLQVLLLVLQCVVCVVVVNNVCSLQQRWDWDDDDQWIFIDGRPGTAWIAGSVQQWIFGDDPPRHGDVVLTDGGSVCSQQWRNNDSHIDGDPDGPDD

Secondary structure (DSSP, 8-state):
---TT--HHHHHHHHHHHHHHHHHHHHHHTT-GGGGGGG-EEEEE-SSEEEEEETTEEEEEEETTTTEEEEEETTTEEEEEEEEEEGGGGGGEE-SSSS-EE-SSPPP-

pLDDT: mean 90.3, std 13.55, range [37.97, 98.25]